Protein AF-A0A844BQ84-F1 (afdb_monomer)

Foldseek 3Di:
DVVLVVLVCVAQDWDFDDWDDDPNDIDTDTDYDDPVLRPDPCSQQVAWDQDPVRDTHGD

Structure (mmCIF, N/CA/C/O backbone):
data_AF-A0A844BQ84-F1
#
_entry.id   AF-A0A844BQ84-F1
#
loop_
_atom_site.group_PDB
_atom_site.id
_atom_site.type_symbol
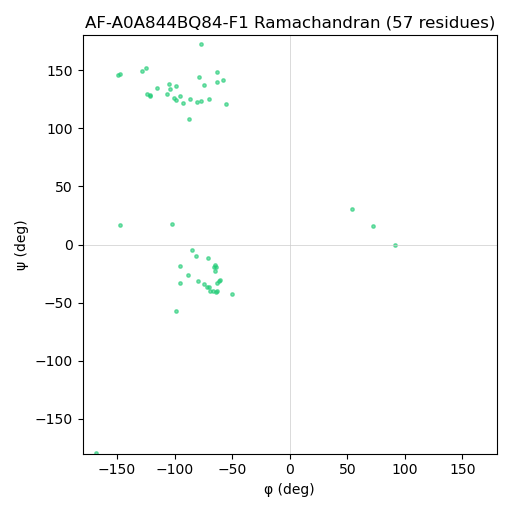_atom_site.label_atom_id
_atom_site.label_alt_id
_atom_site.label_comp_id
_atom_site.label_asym_id
_atom_site.label_entity_id
_atom_site.label_seq_id
_atom_site.pdbx_PDB_ins_code
_atom_site.Cartn_x
_atom_site.Cartn_y
_atom_site.Cartn_z
_atom_site.occupancy
_atom_site.B_iso_or_equiv
_atom_site.auth_seq_id
_atom_site.auth_comp_id
_atom_site.auth_asym_id
_atom_site.auth_atom_id
_atom_site.pdbx_PDB_model_num
ATOM 1 N N . MET A 1 1 ? 1.119 -1.942 -20.770 1.00 45.88 1 MET A N 1
ATOM 2 C CA . MET A 1 1 ? 1.887 -0.702 -20.491 1.00 45.88 1 MET A CA 1
ATOM 3 C C . MET A 1 1 ? 1.286 0.113 -19.337 1.00 45.88 1 MET A C 1
ATOM 5 O O . MET A 1 1 ? 1.781 1.192 -19.049 1.00 45.88 1 MET A O 1
ATOM 9 N N . THR A 1 2 ? 0.245 -0.400 -18.675 1.00 58.91 2 THR A N 1
ATOM 10 C CA . THR A 1 2 ? -0.468 0.227 -17.551 1.00 58.91 2 THR A CA 1
ATOM 11 C C . THR A 1 2 ? 0.059 -0.258 -16.194 1.00 58.91 2 THR A C 1
ATOM 13 O O . THR A 1 2 ? 0.189 0.540 -15.276 1.00 58.91 2 THR A O 1
ATOM 16 N N . ASP A 1 3 ? 0.499 -1.518 -16.110 1.00 59.69 3 ASP A N 1
ATOM 17 C CA . ASP A 1 3 ? 0.902 -2.165 -14.849 1.00 59.69 3 ASP A CA 1
ATOM 18 C C . ASP A 1 3 ? 2.087 -1.479 -14.140 1.00 59.69 3 ASP A C 1
ATOM 20 O O . ASP A 1 3 ? 2.154 -1.452 -12.917 1.00 59.69 3 ASP A O 1
ATOM 24 N N . ILE A 1 4 ? 3.014 -0.877 -14.894 1.00 56.47 4 ILE A N 1
ATOM 25 C CA . ILE A 1 4 ? 4.181 -0.174 -14.328 1.00 56.47 4 ILE A CA 1
ATOM 26 C C . ILE A 1 4 ? 3.758 1.117 -13.611 1.00 56.47 4 ILE A C 1
ATOM 28 O O . ILE A 1 4 ? 4.282 1.431 -12.543 1.00 56.47 4 ILE A O 1
ATOM 32 N N . PHE A 1 5 ? 2.799 1.859 -14.172 1.00 60.59 5 PHE A N 1
ATOM 33 C CA . PHE A 1 5 ? 2.307 3.093 -13.556 1.00 60.59 5 PHE A CA 1
ATOM 34 C C . PHE A 1 5 ? 1.455 2.804 -12.318 1.00 60.59 5 PHE A C 1
ATOM 36 O O . PHE A 1 5 ? 1.597 3.507 -11.318 1.00 60.59 5 PHE A O 1
ATOM 43 N N . ASP A 1 6 ? 0.660 1.731 -12.342 1.00 60.72 6 ASP A N 1
ATOM 44 C CA . ASP A 1 6 ? -0.129 1.294 -11.185 1.00 60.72 6 ASP A CA 1
ATOM 45 C C . ASP A 1 6 ? 0.774 0.863 -10.016 1.00 60.72 6 ASP A C 1
ATOM 47 O O . ASP A 1 6 ? 0.531 1.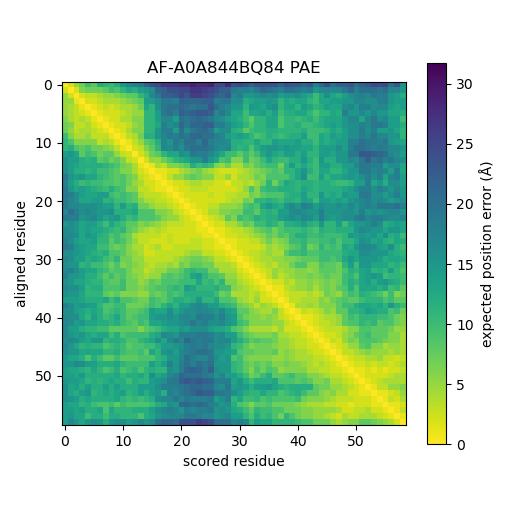231 -8.866 1.00 60.72 6 ASP A O 1
ATOM 51 N N . VAL A 1 7 ? 1.874 0.154 -10.295 1.00 61.88 7 VAL A N 1
ATOM 52 C CA . VAL A 1 7 ? 2.838 -0.270 -9.264 1.00 61.88 7 VAL A CA 1
ATOM 53 C C . VAL A 1 7 ? 3.572 0.925 -8.647 1.00 61.88 7 VAL A C 1
ATOM 55 O O . VAL A 1 7 ? 3.734 0.979 -7.426 1.00 61.88 7 VAL A O 1
ATOM 58 N N . LEU A 1 8 ? 3.955 1.921 -9.452 1.00 62.44 8 LEU A N 1
ATOM 59 C CA . LEU A 1 8 ? 4.535 3.169 -8.942 1.00 62.44 8 LEU A CA 1
ATOM 60 C C . LEU A 1 8 ? 3.541 3.941 -8.063 1.00 62.44 8 LEU A C 1
ATOM 62 O O . LEU A 1 8 ? 3.927 4.471 -7.020 1.00 62.44 8 LEU A O 1
ATOM 66 N N . GLN A 1 9 ? 2.261 3.974 -8.440 1.00 58.81 9 GLN A N 1
ATOM 67 C CA . GLN A 1 9 ? 1.221 4.679 -7.691 1.00 58.81 9 GLN A CA 1
ATOM 68 C C . GLN A 1 9 ? 0.891 3.993 -6.356 1.00 58.81 9 GLN A C 1
ATOM 70 O O . GLN A 1 9 ? 0.676 4.685 -5.366 1.00 58.81 9 GLN A O 1
ATOM 75 N N . VAL A 1 10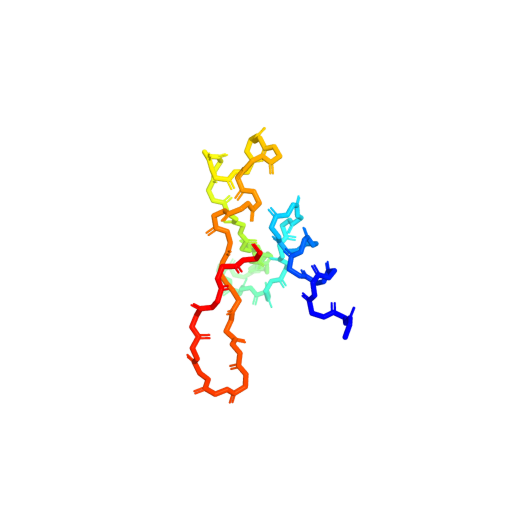 ? 0.905 2.656 -6.306 1.00 57.28 10 VAL A N 1
ATOM 76 C CA . VAL A 1 10 ? 0.686 1.868 -5.077 1.00 57.28 10 VAL A CA 1
ATOM 77 C C . VAL A 1 10 ? 1.897 1.900 -4.144 1.00 57.28 10 VAL A C 1
ATOM 79 O O . VAL A 1 10 ? 1.734 1.879 -2.925 1.00 57.28 10 VAL A O 1
ATOM 82 N N . ASN A 1 11 ? 3.118 1.955 -4.683 1.00 57.25 11 ASN A N 1
ATOM 83 C CA . ASN A 1 11 ? 4.304 1.968 -3.831 1.00 57.25 11 ASN A CA 1
ATOM 84 C C . ASN A 1 11 ? 4.600 3.355 -3.240 1.00 57.25 11 ASN A C 1
ATOM 86 O O . ASN A 1 11 ? 5.097 3.469 -2.120 1.00 57.25 11 ASN A O 1
ATOM 90 N N . LEU A 1 12 ? 4.259 4.418 -3.974 1.00 57.47 12 LEU A N 1
ATOM 91 C CA . LEU A 1 12 ? 4.453 5.803 -3.535 1.00 57.47 12 LEU A CA 1
ATOM 92 C C . LEU A 1 12 ? 3.199 6.408 -2.881 1.00 57.47 12 LEU A C 1
ATOM 94 O O . LEU A 1 12 ? 3.302 7.399 -2.157 1.00 57.47 12 LEU A O 1
ATOM 98 N N . GLY A 1 13 ? 2.024 5.818 -3.106 1.00 58.06 13 GLY A N 1
ATOM 99 C CA . GLY A 1 13 ? 0.737 6.284 -2.602 1.00 58.06 13 GLY A CA 1
ATOM 100 C C . GLY A 1 13 ? 0.031 5.2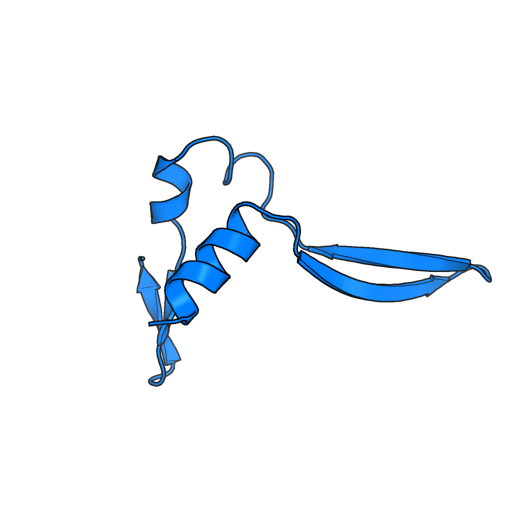00 -1.800 1.00 58.06 13 GLY A C 1
ATOM 101 O O . GLY A 1 13 ? -0.127 4.071 -2.250 1.00 58.06 13 GLY A O 1
ATOM 102 N N . SER A 1 14 ? -0.410 5.543 -0.592 1.00 58.78 14 SER A N 1
ATOM 103 C CA . SER A 1 14 ? -1.183 4.638 0.253 1.00 58.78 14 SER A CA 1
ATOM 104 C C . SER A 1 14 ? -2.416 4.135 -0.510 1.00 58.78 14 SER A C 1
ATOM 106 O O . SER A 1 14 ? -3.250 4.934 -0.944 1.00 58.78 14 SER A O 1
ATOM 108 N N . LEU A 1 15 ? -2.543 2.817 -0.677 1.00 66.81 15 LEU A N 1
ATOM 109 C CA . LEU A 1 15 ? -3.656 2.224 -1.408 1.00 66.81 15 LEU A CA 1
ATOM 110 C C . LEU A 1 15 ? -4.834 2.020 -0.462 1.00 66.81 15 LEU A C 1
ATOM 112 O O . LEU A 1 15 ? -4.726 1.366 0.576 1.00 66.81 15 LEU A O 1
ATOM 116 N N . TYR A 1 16 ? -5.981 2.568 -0.841 1.00 68.69 16 TYR A N 1
ATOM 117 C CA . TYR A 1 16 ? -7.238 2.224 -0.198 1.00 68.69 16 TYR A CA 1
ATOM 118 C C . TYR A 1 16 ? -7.645 0.799 -0.567 1.00 68.69 16 TYR A C 1
ATOM 120 O O . TYR A 1 16 ? -7.765 0.489 -1.750 1.00 68.69 16 TYR A O 1
ATOM 128 N N . VAL A 1 17 ? -7.887 -0.037 0.443 1.00 72.75 17 VAL A N 1
ATOM 129 C CA . VAL A 1 17 ? -8.324 -1.423 0.233 1.00 72.75 17 VAL A CA 1
ATOM 130 C C . VAL A 1 17 ?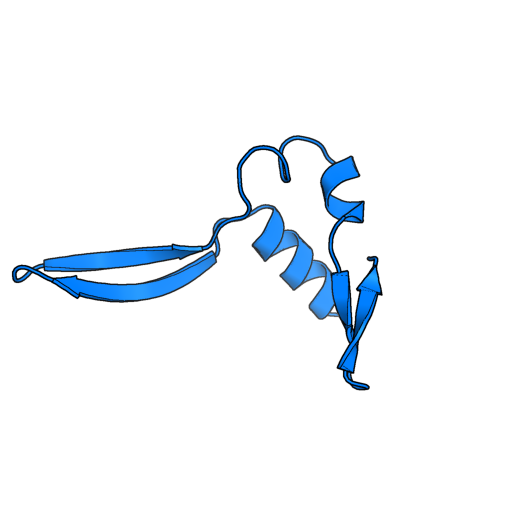 -9.830 -1.542 0.393 1.00 72.75 17 VAL A C 1
ATOM 132 O O . VAL A 1 17 ? -10.511 -2.008 -0.517 1.00 72.75 17 VAL A O 1
ATOM 135 N N . ASN A 1 18 ? -10.356 -1.138 1.549 1.00 73.31 18 ASN A N 1
ATOM 136 C CA . ASN A 1 18 ? -11.771 -1.253 1.885 1.00 73.31 18 ASN A CA 1
ATOM 137 C C . ASN A 1 18 ? -12.120 -0.458 3.149 1.00 73.31 18 ASN A C 1
ATOM 139 O O . ASN A 1 18 ? -11.261 0.146 3.793 1.00 73.31 18 ASN A O 1
ATOM 143 N N . ASP A 1 19 ? -13.391 -0.524 3.532 1.00 82.25 19 ASP A N 1
ATOM 144 C CA . ASP A 1 19 ? -13.878 -0.040 4.815 1.00 82.25 19 ASP A CA 1
ATOM 145 C C . ASP A 1 19 ? -14.157 -1.209 5.770 1.00 82.25 19 ASP A C 1
ATOM 147 O O . ASP A 1 19 ? -14.790 -2.204 5.410 1.00 82.25 19 ASP A O 1
ATOM 151 N N . PHE A 1 20 ? -13.690 -1.078 7.010 1.00 87.69 20 PHE A N 1
ATOM 152 C CA . PHE A 1 20 ? -13.924 -2.009 8.109 1.00 87.69 20 PHE A CA 1
ATOM 153 C C . PHE A 1 20 ? -14.919 -1.403 9.103 1.00 87.69 20 PHE A C 1
ATOM 155 O O . PHE A 1 20 ? -14.730 -0.281 9.566 1.00 87.69 20 PHE A O 1
ATOM 162 N N . ASN A 1 21 ? -15.968 -2.141 9.467 1.00 82.75 21 ASN A N 1
ATOM 163 C CA . ASN A 1 21 ? -16.924 -1.701 10.484 1.00 82.75 21 ASN A CA 1
ATOM 164 C C . ASN A 1 21 ? -16.612 -2.339 11.840 1.00 82.75 21 ASN A C 1
ATOM 166 O O . ASN A 1 21 ? -16.595 -3.561 11.969 1.00 82.75 21 ASN A O 1
ATOM 170 N N . GLY A 1 22 ? -16.426 -1.506 12.863 1.00 84.06 22 GLY A N 1
ATOM 171 C CA . GLY A 1 22 ? -16.194 -1.930 14.242 1.00 84.06 22 GLY A CA 1
ATOM 172 C C . GLY A 1 22 ? -16.754 -0.911 15.230 1.00 84.06 22 GLY A C 1
ATOM 173 O O . GLY A 1 22 ? -16.765 0.283 14.953 1.00 84.06 22 GLY A O 1
ATOM 174 N N . PHE A 1 23 ? -17.261 -1.362 16.380 1.00 91.12 23 PHE A N 1
ATOM 175 C CA . PHE A 1 23 ? -17.772 -0.477 17.445 1.00 91.12 23 PHE A CA 1
ATOM 176 C C . PHE A 1 23 ? -18.837 0.545 16.985 1.00 91.12 23 PHE A C 1
ATOM 178 O O . PHE A 1 23 ? -18.918 1.652 17.516 1.00 91.12 23 PHE A O 1
ATOM 185 N N . GLY A 1 24 ? -19.634 0.196 15.968 1.00 89.50 24 GLY A N 1
ATOM 186 C CA . GLY A 1 24 ? -20.633 1.096 15.377 1.00 89.50 24 GLY A CA 1
ATOM 187 C C . GLY A 1 24 ? -20.049 2.228 14.522 1.00 89.50 24 GLY A C 1
ATOM 188 O O . GLY A 1 24 ? -20.746 3.203 14.256 1.00 89.50 24 GLY A O 1
ATOM 189 N N . ARG A 1 25 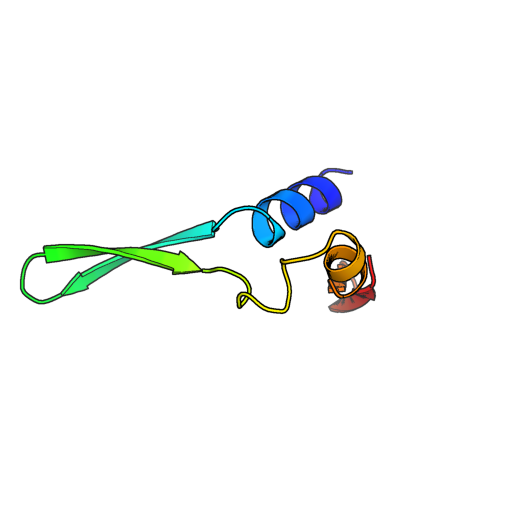? -18.778 2.130 14.108 1.00 86.75 25 ARG A N 1
ATOM 190 C CA . ARG A 1 25 ? -18.087 3.101 13.250 1.00 86.75 25 ARG A CA 1
ATOM 191 C C . ARG A 1 25 ? -17.429 2.415 12.056 1.00 86.75 25 ARG A C 1
ATOM 193 O O . ARG A 1 25 ? -16.972 1.276 12.153 1.00 86.75 25 ARG A O 1
ATOM 200 N N . THR A 1 26 ? -17.350 3.144 10.949 1.00 84.31 26 THR A N 1
ATOM 201 C CA . THR A 1 26 ? -16.655 2.725 9.729 1.00 84.31 26 THR A CA 1
ATOM 202 C C . THR A 1 26 ? -15.237 3.296 9.725 1.00 84.31 26 THR A C 1
ATOM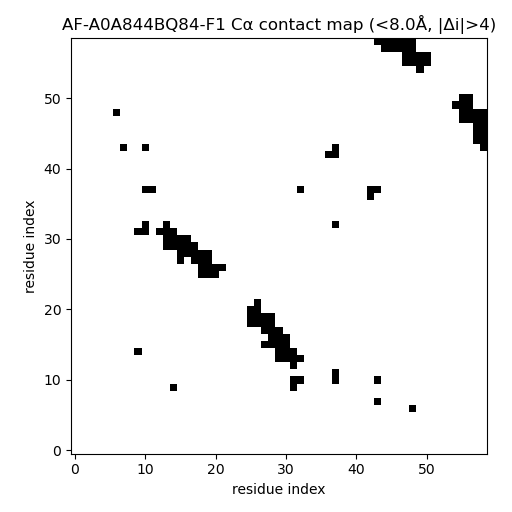 204 O O . THR A 1 26 ? -15.047 4.498 9.911 1.00 84.31 26 THR A O 1
ATOM 207 N N . TYR A 1 27 ? -14.243 2.437 9.518 1.00 87.69 27 TYR A N 1
ATOM 208 C CA . TYR A 1 27 ? -12.821 2.764 9.471 1.00 87.69 27 TYR A CA 1
ATOM 209 C C . TYR A 1 27 ? -12.270 2.487 8.079 1.00 87.69 27 TYR A C 1
ATOM 211 O O . TYR A 1 27 ? -12.503 1.419 7.518 1.00 87.69 27 TYR A O 1
ATOM 219 N N . ARG A 1 28 ? -11.485 3.424 7.549 1.00 82.75 28 ARG A N 1
ATOM 220 C CA . ARG A 1 28 ? -10.804 3.244 6.269 1.00 82.75 28 ARG A CA 1
ATOM 221 C C . ARG A 1 28 ? -9.587 2.340 6.452 1.00 82.75 28 ARG A C 1
ATOM 223 O O . ARG A 1 28 ? -8.704 2.664 7.245 1.00 82.75 28 ARG A O 1
ATOM 230 N N . VAL A 1 29 ? -9.515 1.245 5.703 1.00 80.81 29 VAL A N 1
ATOM 231 C CA . VAL A 1 29 ? -8.336 0.376 5.654 1.00 80.81 29 VAL A CA 1
ATOM 232 C C . VAL A 1 29 ? -7.453 0.824 4.501 1.00 80.81 29 VAL A C 1
ATOM 234 O O . VAL A 1 29 ? -7.868 0.881 3.340 1.00 80.81 29 VAL A O 1
ATOM 237 N N . ILE A 1 30 ? -6.221 1.168 4.847 1.00 76.56 30 ILE A N 1
ATOM 238 C CA . ILE A 1 30 ? -5.207 1.629 3.911 1.00 76.56 30 ILE A CA 1
ATOM 239 C C . ILE A 1 30 ? -4.021 0.678 4.027 1.00 76.56 30 ILE A C 1
ATOM 241 O O . ILE A 1 30 ? -3.521 0.445 5.127 1.00 76.56 30 ILE A O 1
ATOM 245 N N . THR A 1 31 ? -3.567 0.139 2.901 1.00 73.94 31 THR A N 1
ATOM 246 C CA . THR A 1 31 ? -2.313 -0.615 2.816 1.00 73.94 31 THR A CA 1
ATOM 247 C C . THR A 1 31 ? -1.216 0.275 2.275 1.00 73.94 31 THR A C 1
ATOM 249 O O . THR A 1 31 ? -1.418 1.018 1.314 1.00 73.94 31 THR A O 1
ATOM 252 N N . GLN A 1 32 ? -0.043 0.190 2.885 1.00 69.50 32 GLN A N 1
ATOM 253 C CA . GLN A 1 32 ? 1.112 0.977 2.493 1.00 69.50 32 GLN A CA 1
ATOM 254 C C . GLN A 1 32 ? 2.381 0.174 2.755 1.00 69.50 32 GLN A C 1
ATOM 256 O O . GLN A 1 32 ? 2.441 -0.575 3.732 1.00 69.50 32 GLN A O 1
ATOM 261 N N . ALA A 1 33 ? 3.393 0.358 1.907 1.00 69.12 33 ALA A N 1
ATOM 262 C CA . ALA A 1 33 ? 4.738 -0.109 2.203 1.00 69.12 33 ALA A CA 1
ATOM 263 C C . ALA A 1 33 ? 5.238 0.515 3.519 1.00 69.12 33 ALA A C 1
ATOM 265 O O . ALA A 1 33 ? 4.961 1.687 3.819 1.00 69.12 33 ALA A O 1
ATOM 266 N N . ASP A 1 34 ? 5.955 -0.281 4.314 1.00 71.75 34 ASP A N 1
ATOM 267 C CA . ASP A 1 34 ? 6.559 0.195 5.556 1.00 71.75 34 ASP A CA 1
ATOM 268 C C . ASP A 1 34 ? 7.600 1.288 5.252 1.00 71.75 34 ASP A C 1
ATOM 270 O O . ASP A 1 34 ? 8.213 1.305 4.183 1.00 71.75 34 ASP A O 1
ATOM 274 N N . ALA A 1 35 ? 7.760 2.240 6.174 1.00 69.94 35 ALA A N 1
ATOM 275 C CA . ALA A 1 35 ? 8.515 3.472 5.957 1.00 69.94 35 ALA A CA 1
ATOM 276 C C . ALA A 1 35 ? 9.925 3.261 5.372 1.00 69.94 35 ALA A C 1
ATOM 278 O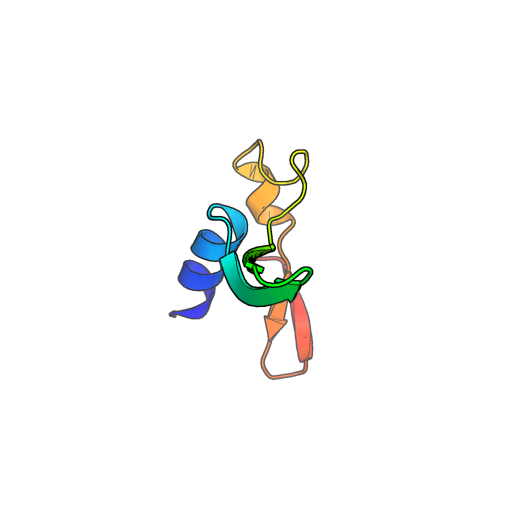 O . ALA A 1 35 ? 10.251 3.998 4.443 1.00 69.94 35 ALA A O 1
ATOM 279 N N . PRO A 1 36 ? 10.729 2.270 5.813 1.00 73.94 36 PRO A N 1
ATOM 280 C CA . PRO A 1 36 ? 12.078 2.058 5.289 1.00 73.94 36 PRO A CA 1
ATOM 281 C C . PRO A 1 36 ? 12.140 1.673 3.807 1.00 73.94 36 PRO A C 1
ATOM 283 O O . PRO A 1 36 ? 13.192 1.828 3.208 1.00 73.94 36 PRO A O 1
ATOM 286 N N . PHE A 1 37 ? 11.044 1.178 3.223 1.00 68.44 37 PHE A N 1
ATOM 287 C CA . PHE A 1 37 ? 10.995 0.655 1.851 1.00 68.44 37 PHE A CA 1
ATOM 288 C C . PHE A 1 37 ? 10.367 1.642 0.854 1.00 68.44 37 PHE A C 1
ATOM 290 O O . PHE A 1 37 ? 9.902 1.246 -0.215 1.00 68.44 37 PHE A O 1
ATOM 297 N N . ARG A 1 38 ? 10.280 2.922 1.232 1.00 68.81 38 ARG A N 1
ATOM 298 C CA . ARG A 1 38 ? 9.698 3.995 0.410 1.00 68.81 38 ARG A CA 1
ATOM 299 C C . ARG A 1 38 ? 10.362 5.358 0.631 1.00 68.81 38 ARG A C 1
ATOM 301 O O . ARG A 1 38 ? 9.748 6.384 0.343 1.00 68.81 38 ARG A O 1
ATOM 308 N N . MET A 1 39 ? 11.555 5.395 1.231 1.00 69.44 39 MET A N 1
ATOM 309 C CA . MET A 1 39 ? 12.222 6.657 1.581 1.00 69.44 39 MET A CA 1
ATOM 310 C C . MET A 1 39 ? 13.098 7.192 0.452 1.00 69.44 39 MET A C 1
ATOM 312 O O . MET A 1 39 ? 13.340 8.397 0.398 1.00 69.44 39 MET A O 1
ATOM 316 N N . GLN A 1 40 ? 13.598 6.314 -0.414 1.00 72.81 40 GLN A N 1
ATOM 317 C CA . GLN A 1 40 ? 14.520 6.645 -1.494 1.00 72.81 40 GLN A CA 1
ATOM 318 C C . GLN A 1 40 ? 13.954 6.178 -2.835 1.00 72.81 40 GLN A C 1
ATOM 320 O O . GLN A 1 40 ? 13.212 5.202 -2.911 1.00 72.81 40 GLN A O 1
ATOM 325 N N . ALA A 1 41 ? 14.330 6.860 -3.918 1.00 65.31 41 ALA A N 1
ATOM 326 C CA . ALA A 1 41 ? 13.944 6.446 -5.268 1.00 65.31 41 ALA A CA 1
ATOM 327 C C . ALA A 1 41 ? 14.464 5.036 -5.609 1.00 65.31 41 ALA A C 1
ATOM 329 O O . ALA A 1 41 ? 13.790 4.289 -6.313 1.00 65.31 41 ALA A O 1
ATOM 330 N N . ASP A 1 42 ? 15.611 4.648 -5.047 1.00 69.06 42 ASP A N 1
ATOM 331 C CA . ASP A 1 42 ? 16.214 3.324 -5.228 1.00 69.06 42 ASP A CA 1
ATOM 332 C C . ASP A 1 42 ? 15.359 2.191 -4.628 1.00 69.06 42 ASP A C 1
ATOM 334 O O . ASP A 1 42 ? 15.422 1.056 -5.103 1.00 69.06 42 ASP A O 1
ATOM 338 N N . ASP A 1 43 ? 14.486 2.494 -3.655 1.00 66.69 43 ASP A N 1
ATOM 339 C CA . ASP A 1 43 ? 13.566 1.513 -3.060 1.00 66.69 43 ASP A CA 1
ATOM 340 C C . ASP A 1 43 ? 12.527 1.009 -4.083 1.00 66.69 43 ASP A C 1
ATOM 342 O O . ASP A 1 43 ? 11.960 -0.073 -3.921 1.00 66.69 43 ASP A O 1
ATOM 346 N N . ILE A 1 44 ? 12.312 1.744 -5.184 1.00 63.28 44 ILE A N 1
ATOM 347 C CA . ILE A 1 44 ? 11.462 1.315 -6.307 1.00 63.28 44 ILE A CA 1
ATOM 348 C C . ILE A 1 44 ? 12.033 0.053 -6.971 1.00 63.28 44 ILE A C 1
ATOM 350 O O . ILE A 1 44 ? 11.267 -0.810 -7.395 1.00 63.28 44 ILE A O 1
ATOM 354 N N . GLY A 1 45 ? 13.361 -0.109 -7.007 1.00 65.94 45 GLY A N 1
ATOM 355 C CA . GLY A 1 45 ? 14.017 -1.293 -7.576 1.00 65.94 45 GLY A CA 1
ATOM 356 C C . GLY A 1 45 ? 13.850 -2.566 -6.735 1.00 65.94 45 GLY A C 1
ATOM 357 O O . GLY A 1 45 ? 14.142 -3.665 -7.201 1.00 65.94 45 GLY A O 1
ATOM 358 N N . LEU A 1 46 ? 13.362 -2.445 -5.495 1.00 69.75 46 LEU A N 1
ATOM 359 C CA . LEU A 1 46 ? 13.038 -3.591 -4.637 1.00 69.75 46 LEU A CA 1
ATOM 360 C C . LEU A 1 46 ? 11.663 -4.190 -4.957 1.00 69.75 46 LEU A C 1
ATOM 362 O O . LEU A 1 46 ? 11.319 -5.269 -4.459 1.00 69.75 46 LEU A O 1
ATOM 366 N N . LEU A 1 47 ? 10.873 -3.505 -5.785 1.00 65.44 47 LEU A N 1
ATOM 367 C CA . LEU A 1 47 ? 9.544 -3.947 -6.159 1.00 65.44 47 LEU A CA 1
ATOM 368 C C . LEU A 1 47 ? 9.601 -5.104 -7.140 1.00 65.44 47 LEU A C 1
ATOM 370 O O . LEU A 1 47 ? 10.371 -5.123 -8.098 1.00 65.44 47 LEU A O 1
ATOM 374 N N . LYS A 1 48 ? 8.731 -6.078 -6.894 1.00 70.94 48 LYS A N 1
ATOM 375 C CA . LYS A 1 48 ? 8.569 -7.249 -7.744 1.00 70.94 48 LYS A CA 1
ATOM 376 C C . LYS A 1 48 ? 7.131 -7.312 -8.220 1.00 70.94 48 LYS A C 1
ATOM 378 O O . LYS A 1 48 ? 6.208 -7.285 -7.406 1.00 70.94 48 LYS A O 1
ATOM 383 N N . VAL A 1 49 ? 6.952 -7.444 -9.525 1.00 67.12 49 VAL A N 1
ATOM 384 C CA . VAL A 1 49 ? 5.648 -7.586 -10.168 1.00 67.12 49 VAL A CA 1
ATOM 385 C C . VAL A 1 49 ? 5.470 -9.033 -10.589 1.00 67.12 49 VAL A C 1
ATOM 387 O O . VAL A 1 49 ? 6.395 -9.667 -11.092 1.00 67.12 49 VAL A O 1
ATOM 390 N N . ARG A 1 50 ? 4.274 -9.578 -10.373 1.00 72.06 50 ARG A N 1
ATOM 391 C CA . ARG A 1 50 ? 3.944 -10.919 -10.848 1.00 72.06 50 ARG A CA 1
ATOM 392 C C . ARG A 1 50 ? 3.575 -10.862 -12.332 1.00 72.06 50 ARG A C 1
ATOM 394 O O . ARG A 1 50 ? 2.650 -10.139 -12.689 1.00 72.06 50 ARG A O 1
ATOM 401 N N . ASN A 1 51 ? 4.268 -11.616 -13.184 1.00 76.44 51 ASN A N 1
ATOM 402 C CA . ASN A 1 51 ? 3.914 -11.745 -14.600 1.00 76.44 51 ASN A CA 1
ATOM 403 C C . ASN A 1 51 ? 2.703 -12.689 -14.795 1.00 76.44 51 ASN A C 1
ATOM 405 O O . ASN A 1 51 ? 2.255 -13.366 -13.867 1.00 76.44 51 ASN A O 1
ATOM 409 N N . SER A 1 52 ? 2.185 -12.775 -16.023 1.00 75.56 52 SER A N 1
ATOM 410 C CA . SER A 1 52 ? 1.067 -13.665 -16.382 1.00 75.56 52 SER A CA 1
ATOM 411 C C . SER A 1 52 ? 1.380 -15.164 -16.263 1.00 75.56 52 SER A C 1
ATOM 413 O O . SER A 1 52 ? 0.456 -15.970 -16.197 1.00 75.56 52 SER A O 1
ATOM 415 N N . ALA A 1 53 ? 2.661 -15.538 -16.208 1.00 82.00 53 ALA A N 1
ATOM 416 C CA . ALA A 1 53 ? 3.117 -16.900 -15.937 1.00 82.00 53 ALA A CA 1
ATOM 417 C C . ALA A 1 53 ? 3.213 -17.210 -14.428 1.00 82.00 53 ALA A C 1
ATOM 419 O O . ALA A 1 53 ? 3.447 -18.354 -14.047 1.00 82.00 53 ALA A O 1
ATOM 420 N N . GLY A 1 54 ? 2.979 -16.217 -13.562 1.00 76.75 54 GLY A N 1
ATOM 421 C CA . GLY A 1 54 ? 3.036 -16.348 -12.110 1.00 76.75 54 GLY A CA 1
ATOM 422 C C . GLY A 1 54 ? 4.403 -16.044 -11.491 1.00 76.75 54 GLY A C 1
ATOM 423 O O . GLY A 1 54 ? 4.507 -16.069 -10.263 1.00 76.75 54 GLY A O 1
ATOM 424 N N . ASP A 1 55 ? 5.417 -15.705 -12.285 1.00 80.38 55 ASP A N 1
ATOM 425 C CA . ASP A 1 55 ? 6.766 -15.397 -11.808 1.00 80.38 55 ASP A CA 1
ATOM 426 C C . ASP A 1 55 ? 6.853 -13.983 -11.238 1.00 80.38 55 ASP A C 1
ATOM 428 O O . ASP A 1 55 ? 6.250 -13.048 -11.761 1.00 80.38 55 ASP A O 1
ATOM 432 N N . MET A 1 56 ? 7.649 -13.812 -10.184 1.00 76.12 56 MET A N 1
ATOM 433 C CA . MET A 1 56 ? 7.945 -12.499 -9.610 1.00 76.12 56 MET A CA 1
ATOM 434 C C . MET A 1 56 ? 9.148 -11.885 -10.336 1.00 76.12 56 MET A C 1
ATOM 436 O O . MET A 1 56 ? 10.277 -12.329 -10.131 1.00 76.12 56 MET A O 1
ATOM 440 N N . ILE A 1 57 ? 8.915 -10.860 -11.152 1.00 73.00 57 ILE A N 1
ATOM 441 C CA . ILE A 1 57 ? 9.944 -10.136 -11.905 1.00 73.00 57 ILE A CA 1
ATOM 442 C C . ILE A 1 57 ? 10.275 -8.827 -11.169 1.00 73.00 57 ILE A C 1
ATOM 444 O O . ILE A 1 57 ? 9.348 -8.080 -10.850 1.00 73.00 57 ILE A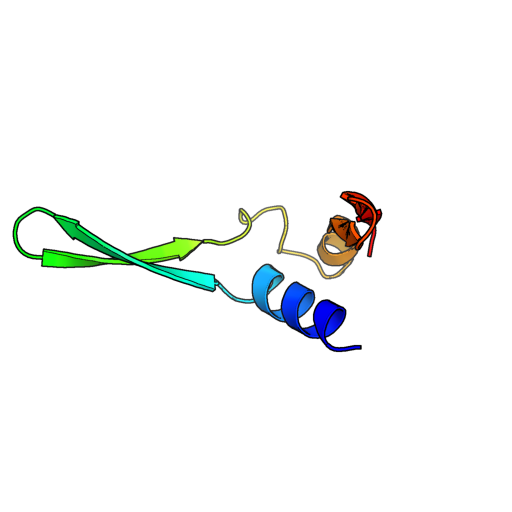 O 1
ATOM 448 N N . PRO A 1 58 ? 11.553 -8.545 -10.854 1.00 71.81 58 PRO A N 1
ATOM 449 C CA . PRO A 1 58 ? 11.957 -7.230 -10.357 1.00 71.81 58 PRO A CA 1
ATOM 450 C C . PRO A 1 58 ? 11.692 -6.155 -11.421 1.00 71.81 58 PRO A C 1
ATOM 452 O O . PRO A 1 58 ? 11.884 -6.424 -12.607 1.00 71.81 58 PRO A O 1
ATOM 455 N N . LEU A 1 59 ? 11.204 -4.986 -10.993 1.00 64.31 59 LEU A N 1
ATOM 456 C CA . LEU A 1 59 ? 10.917 -3.850 -11.880 1.00 64.31 59 LEU A CA 1
ATOM 457 C C . LEU A 1 59 ? 12.140 -3.402 -12.697 1.00 64.31 59 LEU A C 1
ATOM 459 O O . LEU A 1 59 ? 13.263 -3.413 -12.144 1.00 64.31 59 LEU A O 1
#

Solvent-accessible surface area (backbone atoms only — not comparable to full-atom values): 3789 Å² total; per-residue (Å²): 135,59,68,65,58,52,52,52,47,43,59,78,33,74,34,79,75,52,76,46,78,53,98,94,42,81,41,83,40,68,50,62,70,59,69,88,61,60,76,47,82,71,38,57,60,73,40,62,46,70,47,98,89,68,49,75,42,66,101

pLDDT: mean 70.71, std 9.71, range [45.88, 91.12]

Sequence (59 aa):
MTDIFDVLQVNLGSLYVNDFNGFGRTYRVITQADAPFRMQADDIGLLKVRNSAGDMIPL

Radius of gyration: 14.54 Å; Cα contacts (8 Å, |Δi|>4): 62; chains: 1; bounding box: 37×24×38 Å

Mean predicted aligned error: 10.39 Å

Nearest PDB structures (foldseek):
  7rr7-assembly1_B  TM=8.797E-01  e=1.157E-04  Escherichia coli K-12
  7rr7-assembly1_A  TM=8.805E-01  e=1.157E-04  Escherichia coli K-12
  4k7q-assembly1_A  TM=8.731E-01  e=1.237E-04  Escherichia coli K-12
  7b8s-assembly1_A  TM=8.715E-01  e=1.415E-04  Escherichia coli K-12
  6zo8-assembly1_A  TM=8.757E-01  e=1.619E-04  Escherichia coli K-12

Secondary structure (DSSP, 8-state):
--HHHHHHHHHHSPEEEEEEEETTEEEEEEE---GGGSSSGGGGGG-EEE-TTS-EEE-